Protein AF-A0A382LUU7-F1 (afdb_monomer_lite)

Secondary structure (DSSP, 8-state):
--TT-TTPEEE-TTS-EEEEEEEE--HHHHHHHHSSPPPS-EEEEEHHHHHHHHHHTT---------S---HHHHHHHHHTT--------

Sequence (90 aa):
VQPGNSGGPIYDSGGNIVGVVISQLDKRMMEKAIGSLPENVNFGIKASTVRQFLTSSGLPSKKSERTEEKSTEQLAEIAKNQALMVMCLQ

InterPro domains:
  IPR009003 Peptidase S1, PA clan [SSF50494] (2-56)

Ra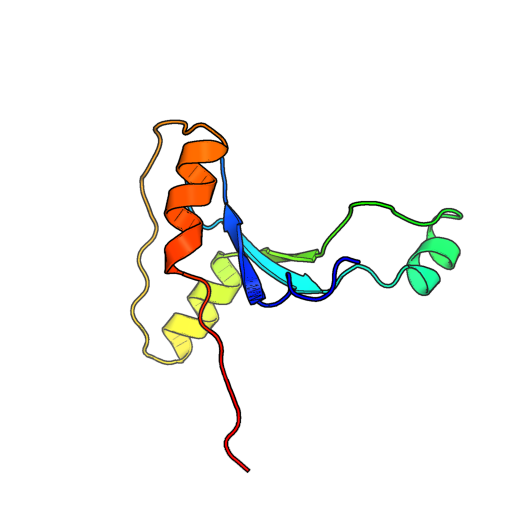dius of gyration: 15.88 Å; chains: 1; bounding box: 37×44×38 Å

Foldseek 3Di:
DPPDQAQAFDADQLLWGQWGFHFADPQVVVCVVPVHGDDPDTDTDGVVVVCVVCVVVVHDDDGDPGDDGDDPVRSVVVRVVVDDDDDDDD

pLDDT: mean 81.01, std 12.77, range [41.19, 95.19]

Organism: NCBI:txid408172

Structure (mmCIF, N/CA/C/O backbone):
data_AF-A0A382LUU7-F1
#
_entry.id   AF-A0A382LUU7-F1
#
loop_
_atom_site.group_PDB
_atom_site.id
_atom_site.type_symbol
_atom_site.label_atom_id
_atom_site.label_alt_id
_atom_site.label_comp_id
_atom_site.label_asym_id
_atom_site.label_entity_id
_atom_site.label_seq_id
_atom_site.pdbx_PDB_ins_code
_atom_site.Cartn_x
_atom_site.Cartn_y
_atom_site.Cartn_z
_atom_site.occupancy
_atom_site.B_iso_or_equiv
_atom_site.auth_seq_id
_atom_site.auth_comp_id
_atom_site.auth_asym_id
_atom_site.auth_atom_id
_atom_site.pdbx_PDB_model_num
ATOM 1 N N . VAL A 1 1 ? 15.919 -6.408 -5.854 1.00 41.50 1 VAL A N 1
ATOM 2 C CA . VAL A 1 1 ? 14.656 -6.752 -5.180 1.00 41.50 1 VAL A CA 1
ATOM 3 C C . VAL A 1 1 ? 15.038 -7.353 -3.863 1.00 41.50 1 VAL A C 1
ATOM 5 O O . VAL A 1 1 ? 15.630 -8.421 -3.898 1.00 41.50 1 VAL A O 1
ATOM 8 N N . GLN A 1 2 ? 14.799 -6.679 -2.742 1.00 41.19 2 GLN A N 1
ATOM 9 C CA . GLN A 1 2 ? 14.789 -7.421 -1.487 1.00 41.19 2 GLN A CA 1
ATOM 10 C C . GLN A 1 2 ? 13.556 -8.333 -1.540 1.00 41.19 2 GLN A C 1
ATOM 12 O O . GLN A 1 2 ? 12.450 -7.811 -1.725 1.00 41.19 2 GLN A O 1
ATOM 17 N N . PRO A 1 3 ? 13.723 -9.665 -1.508 1.00 51.09 3 PRO A N 1
ATOM 18 C CA . PRO A 1 3 ? 12.590 -10.570 -1.379 1.00 51.09 3 PRO A CA 1
ATOM 19 C C . PRO A 1 3 ? 11.789 -10.174 -0.133 1.00 51.09 3 PRO A C 1
ATOM 21 O O . PRO A 1 3 ? 12.388 -9.910 0.905 1.00 51.09 3 PRO A O 1
ATOM 24 N N . GLY A 1 4 ? 10.458 -10.112 -0.231 1.00 59.38 4 GLY A N 1
ATOM 25 C CA . GLY A 1 4 ? 9.593 -9.961 0.950 1.00 59.3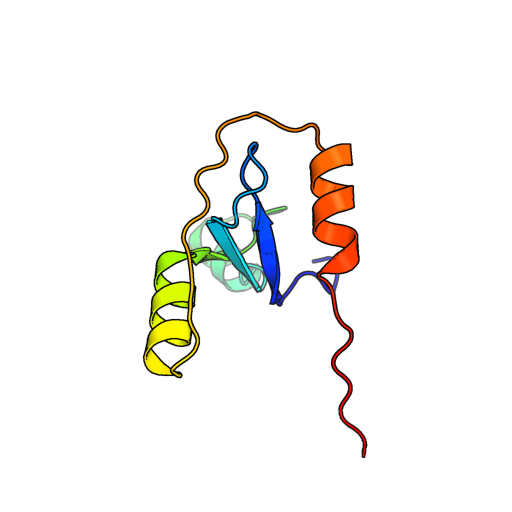8 4 GLY A CA 1
ATOM 26 C C . GLY A 1 4 ? 8.757 -8.682 1.072 1.00 59.38 4 GLY A C 1
ATOM 27 O O . GLY A 1 4 ? 7.987 -8.590 2.018 1.00 59.38 4 GLY A O 1
ATOM 28 N N . ASN A 1 5 ? 8.824 -7.728 0.133 1.00 66.56 5 ASN A N 1
ATOM 29 C CA . ASN A 1 5 ? 7.967 -6.523 0.188 1.00 66.56 5 ASN A CA 1
ATOM 30 C C . ASN A 1 5 ? 6.593 -6.690 -0.493 1.00 66.56 5 ASN A C 1
ATOM 32 O O . ASN A 1 5 ? 5.709 -5.851 -0.315 1.00 66.56 5 ASN A O 1
ATOM 36 N N . SER A 1 6 ? 6.411 -7.735 -1.306 1.00 70.94 6 SER A N 1
ATOM 37 C CA . SER A 1 6 ? 5.140 -8.018 -1.983 1.00 70.94 6 SER A CA 1
ATOM 38 C C . SER A 1 6 ? 4.027 -8.289 -0.972 1.00 70.94 6 SER A C 1
ATOM 40 O O . SER A 1 6 ? 4.206 -9.058 -0.033 1.00 70.94 6 SER A O 1
ATOM 42 N N . GLY A 1 7 ? 2.873 -7.662 -1.181 1.00 77.06 7 GLY A N 1
ATOM 43 C CA . GLY A 1 7 ? 1.717 -7.704 -0.287 1.00 77.06 7 GLY A CA 1
ATOM 44 C C . GLY A 1 7 ? 1.693 -6.592 0.767 1.00 77.06 7 GLY A C 1
ATOM 45 O O . GLY A 1 7 ? 0.658 -6.392 1.398 1.00 77.06 7 GLY A O 1
ATOM 46 N N . GLY A 1 8 ? 2.784 -5.837 0.942 1.00 84.44 8 GLY A N 1
ATOM 47 C CA . GLY A 1 8 ? 2.857 -4.754 1.924 1.00 84.44 8 GLY A CA 1
ATOM 48 C C . GLY A 1 8 ? 2.072 -3.493 1.517 1.00 84.44 8 GLY A C 1
ATOM 49 O O . GLY A 1 8 ? 1.981 -3.180 0.323 1.00 84.44 8 GLY A O 1
ATOM 50 N N . PRO A 1 9 ? 1.520 -2.731 2.481 1.00 87.88 9 PRO A N 1
ATOM 51 C CA . PRO A 1 9 ? 0.884 -1.443 2.213 1.00 87.88 9 PRO A CA 1
ATOM 52 C C . PRO A 1 9 ? 1.906 -0.364 1.818 1.00 87.88 9 PRO A C 1
ATOM 54 O O . PRO A 1 9 ? 3.036 -0.340 2.302 1.00 87.88 9 PRO A O 1
ATOM 57 N N . ILE A 1 10 ? 1.481 0.567 0.963 1.00 89.25 10 ILE A N 1
ATOM 58 C CA . ILE A 1 10 ? 2.211 1.794 0.617 1.00 89.25 10 ILE A CA 1
ATOM 59 C C . ILE A 1 10 ? 1.589 2.950 1.398 1.00 89.25 10 ILE A C 1
ATOM 61 O O . ILE A 1 10 ? 0.378 3.169 1.296 1.00 89.25 10 ILE A O 1
ATOM 65 N N . TYR A 1 11 ? 2.417 3.690 2.133 1.00 91.12 11 TYR A N 1
ATOM 66 C CA . TYR A 1 11 ? 2.008 4.811 2.979 1.00 91.12 11 TYR A CA 1
ATOM 67 C C . TYR A 1 11 ? 2.276 6.174 2.338 1.00 91.12 11 TYR A C 1
ATOM 69 O O . TYR A 1 11 ? 3.284 6.349 1.655 1.00 91.12 11 TYR A O 1
ATOM 77 N N . ASP A 1 12 ? 1.385 7.136 2.585 1.00 92.12 12 ASP A N 1
ATOM 78 C CA . ASP A 1 12 ? 1.694 8.566 2.458 1.00 92.12 12 ASP A CA 1
ATOM 79 C C . ASP A 1 12 ? 2.312 9.131 3.755 1.00 92.12 12 ASP A C 1
ATOM 81 O O . ASP A 1 12 ? 2.457 8.420 4.754 1.00 92.12 12 ASP A O 1
ATOM 85 N N . SER A 1 13 ? 2.660 10.422 3.757 1.00 92.38 13 SER A N 1
ATOM 86 C CA . SER A 1 13 ? 3.248 11.107 4.919 1.00 92.38 13 SER A CA 1
ATOM 87 C C . SER A 1 13 ? 2.318 11.176 6.136 1.00 92.38 13 SER A C 1
ATOM 89 O O . SER A 1 13 ? 2.802 11.325 7.255 1.00 92.38 13 SER A O 1
ATOM 91 N N . GLY A 1 14 ? 1.002 11.025 5.957 1.00 92.31 14 GLY A N 1
ATOM 92 C CA . GLY A 1 14 ? 0.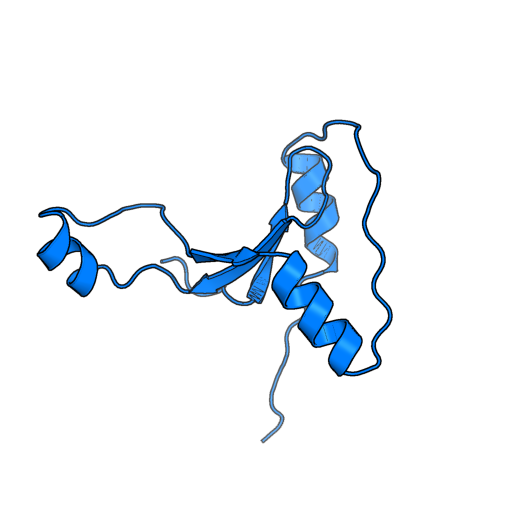026 10.970 7.050 1.00 92.31 14 GLY A CA 1
ATOM 93 C C . GLY A 1 14 ? -0.160 9.572 7.649 1.00 92.31 14 GLY A C 1
ATOM 94 O O . GLY A 1 14 ? -0.898 9.390 8.627 1.00 92.31 14 GLY A O 1
ATOM 95 N N . GLY A 1 15 ? 0.486 8.557 7.067 1.00 91.25 15 GLY A N 1
ATOM 96 C CA . GLY A 1 15 ? 0.286 7.155 7.421 1.00 91.25 15 GLY A CA 1
ATOM 97 C C . GLY A 1 15 ? -1.039 6.593 6.906 1.00 91.25 15 GLY A C 1
ATOM 98 O O . GLY A 1 15 ? -1.592 5.670 7.509 1.00 91.25 15 GLY A O 1
ATOM 99 N N . ASN A 1 16 ? -1.570 7.144 5.812 1.00 92.25 16 ASN A N 1
ATOM 100 C CA . ASN A 1 16 ? -2.699 6.575 5.085 1.00 92.25 16 ASN A CA 1
ATOM 101 C C . ASN A 1 16 ? -2.208 5.567 4.043 1.00 92.25 16 ASN A C 1
ATOM 103 O O . ASN A 1 16 ? -1.196 5.779 3.379 1.00 92.25 16 ASN 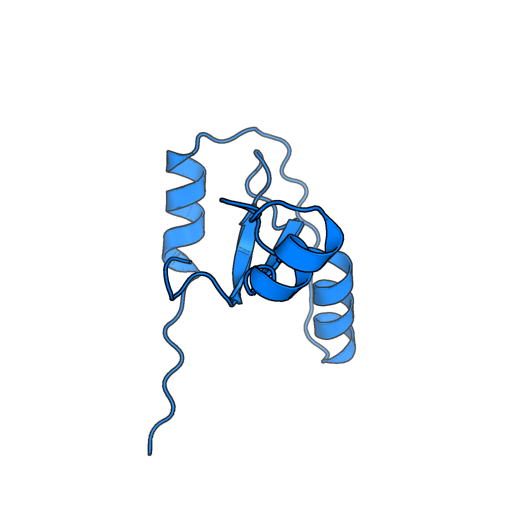A O 1
ATOM 107 N N . ILE A 1 17 ? -2.971 4.490 3.848 1.00 90.94 17 ILE A N 1
ATOM 108 C CA . ILE A 1 17 ? -2.683 3.505 2.802 1.00 90.94 17 ILE A CA 1
ATOM 109 C C . ILE A 1 17 ? -3.131 4.063 1.448 1.00 90.94 17 ILE A C 1
ATOM 111 O O . ILE A 1 17 ? -4.325 4.275 1.214 1.00 90.94 17 ILE A O 1
ATOM 115 N N . VAL A 1 18 ? -2.178 4.243 0.537 1.00 92.25 18 VAL A N 1
ATOM 116 C CA . VAL A 1 18 ? -2.416 4.722 -0.836 1.00 92.25 18 VAL A CA 1
ATOM 117 C C . VAL A 1 18 ? -2.321 3.612 -1.883 1.00 92.25 18 VAL A C 1
ATOM 119 O O . VAL A 1 18 ? -2.812 3.768 -3.006 1.00 92.25 18 VAL A O 1
ATOM 122 N N . GLY A 1 19 ? -1.784 2.451 -1.509 1.00 90.50 19 GLY A N 1
ATOM 123 C CA . GLY A 1 19 ? -1.721 1.279 -2.373 1.00 90.50 19 GLY A CA 1
ATOM 124 C C . GLY A 1 19 ? -1.147 0.044 -1.693 1.00 90.50 19 GLY A C 1
ATOM 125 O O . GLY A 1 19 ? -0.878 0.056 -0.496 1.00 90.50 19 GLY A O 1
ATOM 126 N N . VAL A 1 20 ? -0.967 -1.018 -2.474 1.00 88.81 20 VAL A N 1
ATOM 127 C CA . VAL A 1 20 ? -0.349 -2.283 -2.046 1.00 88.81 20 VAL A CA 1
ATOM 128 C C . VAL A 1 20 ? 0.734 -2.661 -3.043 1.00 88.81 20 VAL A C 1
ATOM 130 O O . VAL A 1 20 ? 0.487 -2.641 -4.249 1.00 88.81 20 VAL A O 1
ATOM 133 N N . VAL A 1 21 ? 1.922 -3.003 -2.551 1.00 84.69 21 VAL A N 1
ATOM 134 C CA . VAL A 1 21 ? 3.043 -3.466 -3.375 1.00 84.69 21 VAL A CA 1
ATOM 135 C C . VAL A 1 21 ? 2.724 -4.862 -3.900 1.00 84.69 21 VAL A C 1
ATOM 137 O O . VAL A 1 21 ? 2.393 -5.746 -3.119 1.00 84.69 21 VAL A O 1
ATOM 140 N N . ILE A 1 22 ? 2.842 -5.097 -5.206 1.00 74.00 22 ILE A N 1
ATOM 141 C CA . ILE A 1 22 ? 2.593 -6.430 -5.786 1.00 74.00 22 ILE A CA 1
ATOM 142 C C . ILE A 1 22 ? 3.876 -7.139 -6.201 1.00 74.00 22 ILE A C 1
ATOM 144 O O . ILE A 1 22 ? 4.093 -8.300 -5.862 1.00 74.00 22 ILE A O 1
ATOM 148 N N . SER A 1 23 ? 4.760 -6.438 -6.896 1.00 66.69 23 SER A N 1
ATOM 149 C CA . SER A 1 23 ? 5.985 -7.002 -7.446 1.00 66.69 23 SER A CA 1
ATOM 150 C C . SER A 1 23 ? 6.938 -5.885 -7.851 1.00 66.69 23 SER A C 1
ATOM 152 O O . SER A 1 23 ? 6.531 -4.730 -8.047 1.00 66.69 23 SER A O 1
ATOM 154 N N . GLN A 1 24 ? 8.217 -6.222 -8.027 1.00 59.31 24 GLN A N 1
ATOM 155 C CA . GLN A 1 24 ? 9.061 -5.357 -8.839 1.00 59.31 24 GLN A CA 1
ATOM 156 C C . GLN A 1 24 ? 8.633 -5.376 -10.290 1.00 59.31 24 GLN A C 1
ATOM 158 O O . GLN A 1 24 ? 8.058 -6.332 -10.810 1.00 59.31 24 GLN A O 1
ATOM 163 N N . LEU A 1 25 ? 9.016 -4.285 -10.929 1.00 58.47 25 LEU A N 1
ATOM 164 C CA . LEU A 1 25 ? 9.117 -4.174 -12.358 1.00 58.47 25 LEU A CA 1
ATOM 165 C C . LEU A 1 25 ? 9.981 -5.275 -12.963 1.00 58.47 25 LEU A C 1
ATOM 167 O O . LEU A 1 25 ? 11.086 -5.527 -12.477 1.00 58.47 25 LEU A O 1
ATOM 171 N N . ASP A 1 26 ? 9.492 -5.898 -14.040 1.00 60.34 26 ASP A N 1
ATOM 172 C CA . ASP A 1 26 ? 10.316 -6.778 -14.861 1.00 60.34 26 ASP A CA 1
ATOM 173 C C . ASP A 1 26 ? 11.441 -5.948 -15.485 1.00 60.34 26 ASP A C 1
ATOM 175 O O . ASP A 1 26 ? 11.276 -5.196 -16.450 1.00 60.34 26 ASP A O 1
ATOM 179 N N . LYS A 1 27 ? 12.607 -6.093 -14.867 1.00 61.12 27 LYS A N 1
ATOM 180 C CA . LYS A 1 27 ? 13.830 -5.394 -15.216 1.00 61.12 27 LYS A CA 1
ATOM 181 C C . LYS A 1 27 ? 14.272 -5.675 -16.649 1.00 61.12 27 LYS A C 1
ATOM 183 O O . LYS A 1 27 ? 14.737 -4.754 -17.305 1.00 61.12 27 LYS A O 1
ATOM 188 N N . ARG A 1 28 ? 14.091 -6.905 -17.147 1.00 65.06 28 ARG A N 1
ATOM 189 C CA . ARG A 1 28 ? 14.500 -7.303 -18.505 1.00 65.06 28 ARG A CA 1
ATOM 190 C C . ARG A 1 28 ? 13.548 -6.756 -19.557 1.00 65.06 28 ARG A C 1
ATOM 192 O O . ARG A 1 28 ? 13.984 -6.378 -20.641 1.00 65.06 28 ARG A O 1
ATOM 199 N N . MET A 1 29 ? 12.252 -6.721 -19.250 1.00 67.69 29 MET A N 1
ATOM 200 C CA . MET A 1 29 ? 11.265 -6.098 -20.130 1.00 67.69 29 MET A CA 1
ATOM 201 C C . MET A 1 29 ? 11.526 -4.594 -20.262 1.00 67.69 29 MET A C 1
ATOM 203 O O . MET A 1 29 ? 11.508 -4.067 -21.371 1.00 67.69 29 MET A O 1
ATOM 207 N N . MET A 1 30 ? 11.815 -3.912 -19.151 1.00 68.19 30 MET A N 1
ATOM 208 C CA . MET A 1 30 ? 12.055 -2.467 -19.182 1.00 68.19 30 MET A CA 1
ATOM 209 C C . MET A 1 30 ? 13.410 -2.089 -19.738 1.00 68.19 30 MET A C 1
ATOM 211 O O . MET A 1 30 ? 13.474 -1.145 -20.508 1.00 68.19 30 MET A O 1
ATOM 215 N N . GLU A 1 31 ? 14.470 -2.838 -19.454 1.00 72.94 31 GLU A N 1
ATOM 216 C CA . GLU A 1 31 ? 15.767 -2.616 -20.098 1.00 72.94 31 GLU A CA 1
ATOM 217 C C . GLU A 1 31 ? 15.637 -2.620 -21.628 1.00 72.94 31 GLU A C 1
ATOM 219 O O . GLU A 1 31 ? 16.159 -1.733 -22.298 1.00 72.94 31 GLU A O 1
ATOM 224 N N . LYS A 1 32 ? 14.838 -3.542 -22.181 1.00 75.88 32 LYS A N 1
ATOM 225 C CA . LYS A 1 32 ? 14.526 -3.569 -23.617 1.00 75.88 32 LYS A CA 1
ATOM 226 C C . LYS A 1 32 ? 13.690 -2.378 -24.093 1.00 75.88 32 LYS A C 1
ATOM 228 O O . LYS A 1 32 ? 13.812 -1.998 -25.252 1.00 75.88 32 LYS A O 1
ATOM 233 N N . ALA A 1 33 ? 12.828 -1.820 -23.245 1.00 78.12 33 ALA A N 1
ATOM 234 C CA . ALA A 1 33 ? 11.904 -0.745 -23.611 1.00 78.12 33 ALA A CA 1
ATOM 235 C C . ALA A 1 33 ? 12.504 0.665 -23.462 1.00 78.12 33 ALA A C 1
ATOM 237 O O . ALA A 1 33 ? 12.219 1.536 -24.278 1.00 78.12 33 ALA A O 1
ATOM 238 N N . ILE A 1 34 ? 13.313 0.898 -22.425 1.00 78.44 34 ILE A N 1
ATOM 239 C CA . ILE A 1 34 ? 13.861 2.217 -22.057 1.00 78.44 34 ILE A CA 1
ATOM 240 C C . ILE A 1 34 ? 15.397 2.267 -22.086 1.00 78.44 34 ILE A C 1
ATOM 242 O O . ILE A 1 34 ? 15.986 3.278 -21.707 1.00 78.44 34 ILE A O 1
ATOM 246 N N . GLY A 1 35 ? 16.063 1.188 -22.512 1.00 77.56 35 GLY A N 1
ATOM 247 C CA . GLY A 1 35 ? 17.520 1.125 -22.688 1.00 77.56 35 GLY A CA 1
ATOM 248 C C . GLY A 1 35 ? 18.331 1.143 -21.389 1.00 77.56 35 GLY A C 1
ATOM 249 O O . GLY A 1 35 ? 19.553 1.247 -21.431 1.00 77.56 35 GLY A O 1
ATOM 250 N N . SER A 1 36 ? 17.672 1.071 -20.231 1.00 72.00 36 SER A N 1
ATOM 251 C CA . SER A 1 36 ? 18.313 1.063 -18.917 1.00 72.00 36 SER A CA 1
ATOM 252 C C . SER A 1 36 ? 17.512 0.227 -17.925 1.00 72.00 36 SER A C 1
ATOM 254 O O . SER A 1 36 ? 16.294 0.086 -18.042 1.00 72.00 36 SER A O 1
ATOM 256 N N . LEU A 1 37 ? 18.206 -0.346 -16.943 1.00 67.25 37 LEU A N 1
ATOM 257 C CA . LEU A 1 37 ? 17.575 -1.063 -15.845 1.00 67.25 37 LEU A CA 1
ATOM 258 C C . LEU A 1 37 ? 17.001 -0.058 -14.835 1.00 67.25 37 LEU A C 1
ATOM 260 O O . LEU A 1 37 ? 17.772 0.658 -14.197 1.00 67.25 37 LEU A O 1
ATOM 264 N N . PRO A 1 38 ? 15.675 -0.021 -14.619 1.00 64.50 38 PRO A N 1
ATOM 265 C CA . PRO A 1 38 ? 15.112 0.788 -13.553 1.00 64.50 38 PRO A CA 1
ATOM 266 C C . PRO A 1 38 ? 15.506 0.193 -12.195 1.00 64.50 38 PRO A C 1
ATOM 268 O O . PRO A 1 38 ? 15.163 -0.946 -11.850 1.00 64.50 38 PRO A O 1
ATOM 271 N N . GLU A 1 39 ? 16.243 0.973 -11.412 1.00 64.19 39 GLU A N 1
ATOM 272 C CA . GLU A 1 39 ? 16.591 0.659 -10.029 1.00 64.19 39 GLU A CA 1
ATOM 273 C C . GLU A 1 39 ? 15.628 1.364 -9.067 1.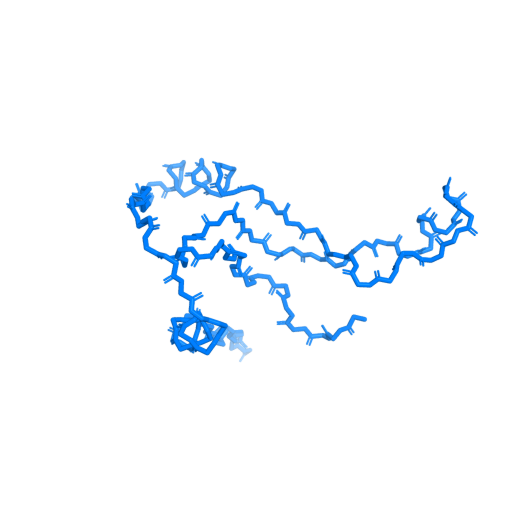00 64.19 39 GLU A C 1
ATOM 275 O O . GLU A 1 39 ? 15.145 2.456 -9.342 1.00 64.19 39 GLU A O 1
ATOM 280 N N . ASN A 1 40 ? 15.319 0.723 -7.936 1.00 67.31 40 ASN A N 1
ATOM 281 C CA . ASN A 1 40 ? 14.467 1.273 -6.868 1.00 67.31 40 ASN A CA 1
ATOM 282 C C . ASN A 1 40 ? 13.021 1.644 -7.260 1.00 67.31 40 ASN A C 1
ATOM 284 O O . ASN A 1 40 ? 12.344 2.351 -6.519 1.00 67.31 40 ASN A O 1
ATOM 288 N N . VAL A 1 41 ? 12.506 1.108 -8.370 1.00 68.56 41 VAL A N 1
ATOM 289 C CA . VAL A 1 41 ? 11.095 1.238 -8.764 1.00 68.56 41 VAL A CA 1
ATOM 290 C C . VAL A 1 41 ? 10.335 -0.047 -8.425 1.00 68.56 41 VAL A C 1
ATOM 292 O O . VAL A 1 41 ? 10.738 -1.146 -8.813 1.00 68.56 41 VAL A O 1
ATOM 295 N N . ASN A 1 42 ? 9.216 0.090 -7.714 1.00 73.38 42 ASN A N 1
ATOM 296 C CA . ASN A 1 42 ? 8.273 -0.996 -7.430 1.00 73.38 42 ASN A CA 1
ATOM 297 C C . ASN A 1 42 ? 6.894 -0.646 -8.006 1.00 73.38 42 ASN A C 1
ATOM 299 O O . ASN A 1 42 ? 6.576 0.535 -8.156 1.00 73.38 42 ASN A O 1
ATOM 303 N N . PHE A 1 43 ? 6.058 -1.653 -8.277 1.00 78.19 43 PHE A N 1
ATOM 304 C CA . PHE A 1 43 ? 4.660 -1.418 -8.640 1.00 78.19 43 PHE A CA 1
ATOM 305 C C . PHE A 1 43 ? 3.730 -1.571 -7.454 1.00 78.19 43 PHE A C 1
ATOM 307 O O . PHE A 1 43 ? 3.801 -2.542 -6.696 1.00 78.19 43 PHE A O 1
ATOM 314 N N . GLY A 1 44 ? 2.815 -0.611 -7.357 1.00 84.25 44 GLY A N 1
ATOM 315 C CA . GLY A 1 44 ? 1.700 -0.644 -6.434 1.00 84.25 44 GLY A CA 1
ATOM 316 C C . GLY A 1 44 ? 0.365 -0.711 -7.165 1.00 84.25 44 GLY A C 1
ATOM 317 O O . GLY A 1 44 ? 0.165 -0.041 -8.179 1.00 84.25 44 GLY A O 1
ATOM 318 N N . ILE A 1 45 ? -0.577 -1.471 -6.615 1.00 88.88 45 ILE A N 1
ATOM 319 C CA . ILE A 1 45 ? -1.997 -1.349 -6.948 1.00 88.88 45 ILE A CA 1
ATOM 320 C C . ILE A 1 45 ? -2.575 -0.183 -6.144 1.00 88.88 45 ILE A C 1
ATOM 322 O O . ILE A 1 45 ? -2.346 -0.085 -4.939 1.00 88.88 45 ILE A O 1
ATOM 326 N N . LYS A 1 46 ? -3.353 0.693 -6.793 1.00 91.19 46 LYS A N 1
ATOM 327 C CA . LYS A 1 46 ? -4.018 1.824 -6.125 1.00 91.19 46 LYS A CA 1
ATOM 328 C C . LYS A 1 46 ? -4.962 1.336 -5.023 1.00 91.19 46 LYS A C 1
ATOM 330 O O . LYS A 1 46 ? -5.742 0.406 -5.233 1.00 91.19 46 LYS A O 1
ATOM 335 N N . ALA A 1 47 ? -4.999 2.047 -3.895 1.00 91.38 47 ALA A N 1
ATOM 336 C CA . ALA A 1 47 ? -5.911 1.741 -2.790 1.00 91.38 47 ALA A CA 1
ATOM 337 C C . ALA A 1 47 ? -7.395 1.723 -3.205 1.00 91.38 47 ALA A C 1
ATOM 339 O O . ALA A 1 47 ? -8.193 1.017 -2.596 1.00 91.38 47 ALA A O 1
ATOM 340 N N . SER A 1 48 ? -7.788 2.457 -4.253 1.00 92.12 48 SER A N 1
ATOM 341 C CA . SER A 1 48 ? -9.148 2.401 -4.809 1.00 92.12 48 SER A CA 1
ATOM 342 C C . SER A 1 48 ? -9.510 1.019 -5.355 1.00 92.12 48 SER A C 1
ATOM 344 O O . SER A 1 48 ? -10.614 0.547 -5.108 1.00 92.12 48 SER A O 1
ATOM 346 N N . THR A 1 49 ? -8.583 0.364 -6.057 1.00 92.00 49 THR A N 1
ATOM 347 C CA . THR A 1 49 ? -8.782 -0.975 -6.628 1.00 92.00 49 THR A CA 1
ATOM 348 C C . THR A 1 49 ? -8.845 -2.023 -5.521 1.00 92.00 49 THR A C 1
ATOM 350 O O . THR A 1 49 ? -9.743 -2.859 -5.514 1.00 92.00 49 THR A O 1
ATOM 353 N N . VAL A 1 50 ? -7.960 -1.921 -4.523 1.00 90.31 50 VAL A N 1
ATOM 354 C CA . VAL A 1 50 ? -8.006 -2.780 -3.327 1.00 90.31 50 VAL A CA 1
ATOM 355 C C . VAL A 1 50 ? -9.335 -2.605 -2.588 1.00 90.31 50 VAL A C 1
ATOM 357 O O . VAL A 1 50 ? -9.977 -3.579 -2.208 1.00 90.31 50 VAL A O 1
ATOM 360 N N . ARG A 1 51 ? -9.806 -1.362 -2.440 1.00 91.12 51 ARG A N 1
ATOM 361 C CA . ARG A 1 51 ? -11.084 -1.063 -1.791 1.00 91.12 51 ARG A CA 1
ATOM 362 C C . ARG A 1 51 ? -12.284 -1.651 -2.535 1.00 91.12 51 ARG A C 1
ATOM 364 O O . ARG A 1 51 ? -13.198 -2.165 -1.892 1.00 91.12 51 ARG A O 1
ATOM 371 N N . GLN A 1 52 ? -12.281 -1.586 -3.864 1.00 92.94 52 GLN A N 1
ATOM 372 C CA . GLN A 1 52 ? -13.309 -2.219 -4.693 1.00 92.94 52 GLN A CA 1
ATOM 373 C C . GLN A 1 52 ? -13.336 -3.734 -4.474 1.00 92.94 52 GLN A C 1
ATOM 375 O O . GLN A 1 52 ? -14.407 -4.275 -4.228 1.00 92.94 52 GLN A 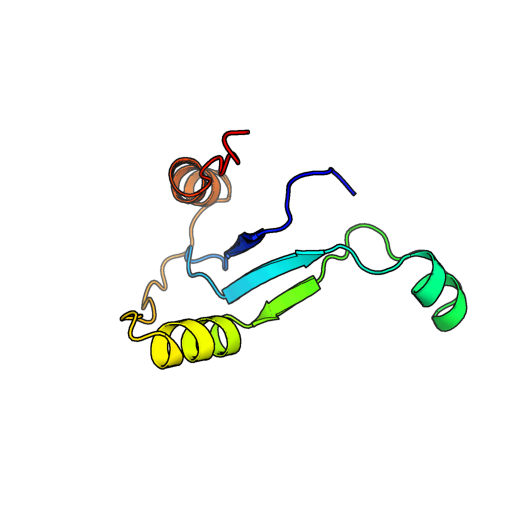O 1
ATOM 380 N N . PHE A 1 53 ? -12.170 -4.386 -4.470 1.00 91.69 53 PHE A N 1
ATOM 381 C CA . PHE A 1 53 ? -12.047 -5.820 -4.197 1.00 91.69 53 PHE A CA 1
ATOM 382 C C . PHE A 1 53 ? -12.564 -6.218 -2.802 1.00 91.69 53 PHE A C 1
ATOM 384 O O . PHE A 1 53 ? -13.296 -7.198 -2.660 1.00 91.69 53 PHE A O 1
ATOM 391 N N . LEU A 1 54 ? -12.227 -5.447 -1.762 1.00 91.94 54 LEU A N 1
ATOM 392 C CA . LEU A 1 54 ? -12.745 -5.687 -0.409 1.00 91.94 54 LEU A CA 1
ATOM 393 C C . LEU A 1 54 ? -14.271 -5.550 -0.370 1.00 91.94 54 LEU A C 1
ATOM 395 O O . LEU A 1 54 ? -14.959 -6.436 0.131 1.00 91.94 54 LEU A O 1
ATOM 399 N N . THR A 1 55 ? -14.797 -4.484 -0.977 1.00 93.56 55 THR A N 1
ATOM 400 C CA . THR A 1 55 ? -16.241 -4.218 -1.034 1.00 93.56 55 THR A CA 1
ATOM 401 C C . THR A 1 55 ? -16.989 -5.324 -1.780 1.00 93.56 55 THR A C 1
ATOM 403 O O . THR A 1 55 ? -18.015 -5.792 -1.295 1.00 93.56 55 THR A O 1
ATOM 406 N N . SER A 1 56 ? -16.468 -5.799 -2.920 1.00 95.19 56 SER A N 1
ATOM 407 C CA . SER A 1 56 ? -17.074 -6.916 -3.661 1.00 95.19 56 SER A CA 1
ATOM 408 C C . SER A 1 56 ? -17.021 -8.237 -2.894 1.00 95.19 56 SER A C 1
ATOM 410 O O . SER A 1 56 ? -17.837 -9.116 -3.143 1.00 95.19 56 SER A O 1
ATOM 412 N N . SER A 1 57 ? -16.080 -8.369 -1.957 1.00 95.00 57 SER A N 1
ATOM 413 C CA . SER A 1 57 ? -15.945 -9.528 -1.068 1.00 95.00 57 SER A CA 1
ATOM 414 C C . SER A 1 57 ? -16.794 -9.406 0.207 1.00 95.00 57 SER A C 1
ATOM 416 O O . SER A 1 57 ? -16.672 -10.237 1.102 1.00 95.00 57 SER A O 1
ATOM 418 N N . GLY A 1 58 ? -17.627 -8.363 0.329 1.00 95.19 58 GLY A N 1
ATOM 419 C CA . GLY A 1 58 ? -18.452 -8.109 1.515 1.00 95.19 58 GLY A CA 1
ATOM 420 C C . GLY A 1 58 ? -17.671 -7.595 2.728 1.00 95.19 58 GLY A C 1
ATOM 421 O O . GLY A 1 58 ? -18.221 -7.532 3.826 1.00 95.19 58 GLY A O 1
ATOM 422 N N . LEU A 1 59 ? -16.401 -7.216 2.552 1.00 93.44 59 LEU A N 1
ATOM 423 C CA . LEU A 1 59 ? -15.570 -6.686 3.626 1.00 93.44 59 LEU A CA 1
ATOM 424 C C . LEU A 1 59 ? -15.715 -5.160 3.709 1.00 93.44 59 LEU A C 1
ATOM 426 O O . LEU A 1 59 ? -15.492 -4.459 2.713 1.00 93.44 59 LEU A O 1
ATOM 430 N N . PRO A 1 60 ? -16.054 -4.613 4.889 1.00 89.25 60 PRO A N 1
ATOM 431 C CA . PRO A 1 60 ? -16.152 -3.176 5.067 1.00 89.25 60 PRO A CA 1
ATOM 432 C C . PRO A 1 60 ? -14.773 -2.531 4.926 1.00 89.25 60 PRO A C 1
ATOM 434 O O . PRO A 1 60 ? -13.750 -3.067 5.349 1.00 89.25 60 PRO A O 1
ATOM 437 N N . SER A 1 61 ? -14.745 -1.332 4.355 1.00 86.06 61 SER A N 1
ATOM 438 C CA . SER A 1 61 ? -13.528 -0.538 4.224 1.00 86.06 61 SER A CA 1
ATOM 439 C C . SER A 1 61 ? -13.846 0.933 4.469 1.00 86.06 61 SER A C 1
ATOM 441 O O . SER A 1 61 ? -14.887 1.435 4.046 1.00 86.06 61 SER A O 1
ATOM 443 N N . LYS A 1 62 ? -12.948 1.641 5.160 1.00 85.62 62 LYS A N 1
ATOM 444 C CA . LYS A 1 62 ? -13.088 3.071 5.449 1.00 85.62 62 LYS A CA 1
ATOM 445 C C . LYS A 1 62 ? -11.866 3.817 4.930 1.00 85.62 62 LYS A C 1
ATOM 447 O O . LYS A 1 62 ? -10.737 3.354 5.077 1.00 85.62 62 LYS A O 1
ATOM 452 N N . LYS A 1 63 ? -12.092 4.979 4.319 1.00 85.38 63 LYS A N 1
ATOM 453 C CA . LYS A 1 63 ? -11.006 5.893 3.966 1.00 85.38 63 LYS A CA 1
ATOM 454 C C . LYS A 1 63 ? -10.513 6.589 5.237 1.00 85.38 63 LYS A C 1
ATOM 456 O O . LYS A 1 63 ? -11.319 7.043 6.043 1.00 85.38 63 LYS A O 1
ATOM 461 N N . SER A 1 64 ? -9.200 6.654 5.408 1.00 86.94 64 SER A N 1
ATOM 462 C CA . SER A 1 64 ? -8.593 7.446 6.475 1.00 86.94 64 SER A CA 1
ATOM 463 C C . SER A 1 64 ? -8.648 8.939 6.132 1.00 86.94 64 SER A C 1
ATOM 465 O O . SER A 1 64 ? -8.548 9.314 4.962 1.00 86.94 64 SER A O 1
ATOM 467 N N . GLU A 1 65 ? -8.810 9.769 7.159 1.00 87.38 65 GLU A N 1
ATOM 468 C CA . GLU A 1 65 ? -8.852 11.238 7.082 1.00 87.38 65 GLU A CA 1
ATOM 469 C C . GLU A 1 65 ? -7.645 11.876 7.790 1.00 87.38 65 GLU A C 1
ATOM 471 O O . GLU A 1 65 ? -7.671 13.051 8.137 1.00 87.38 65 GLU A O 1
ATOM 476 N N . ARG A 1 66 ? -6.575 11.106 8.041 1.00 87.88 66 ARG A N 1
ATOM 477 C CA . ARG A 1 66 ? -5.366 11.636 8.685 1.00 87.88 66 ARG A CA 1
ATOM 478 C C . ARG A 1 66 ? -4.668 12.616 7.749 1.00 87.88 66 ARG A C 1
ATOM 480 O O . ARG A 1 66 ? -4.336 12.259 6.620 1.00 87.88 66 ARG A O 1
ATOM 487 N N . THR A 1 67 ? -4.413 13.816 8.254 1.00 88.06 67 THR A N 1
ATOM 488 C CA . THR A 1 67 ? -3.714 14.890 7.533 1.00 88.06 67 THR A CA 1
ATOM 489 C C . THR A 1 67 ? -2.411 15.315 8.202 1.00 88.06 67 THR A C 1
ATOM 491 O O . THR A 1 67 ? -1.619 16.012 7.583 1.00 88.06 67 THR A O 1
ATOM 494 N N . GLU A 1 68 ? -2.187 14.924 9.458 1.00 93.81 68 GLU A N 1
ATOM 495 C CA . GLU A 1 68 ? -0.955 15.235 10.185 1.00 93.81 68 GLU A CA 1
ATOM 496 C C . GLU A 1 68 ? 0.219 14.433 9.631 1.00 93.81 68 GLU A C 1
ATOM 498 O O . GLU A 1 68 ? 0.160 13.201 9.589 1.00 93.81 68 GLU A O 1
ATOM 503 N N . GLU A 1 69 ? 1.294 15.125 9.259 1.00 94.06 69 GLU A N 1
ATOM 504 C CA . GLU A 1 69 ? 2.528 14.478 8.825 1.00 94.06 69 GLU A CA 1
ATOM 505 C C . GLU A 1 69 ? 3.187 13.692 9.961 1.00 94.06 69 GLU A C 1
ATOM 507 O O . GLU A 1 69 ? 3.132 14.060 11.137 1.00 94.06 69 GLU A O 1
ATOM 512 N N . LYS A 1 70 ? 3.820 12.583 9.587 1.00 93.44 70 LYS A N 1
ATOM 513 C CA . LYS A 1 70 ? 4.533 11.682 10.485 1.00 93.44 70 LYS A CA 1
ATOM 514 C C . LYS A 1 70 ? 5.964 11.501 10.017 1.00 93.44 70 LYS A C 1
ATOM 516 O O . LYS A 1 70 ? 6.237 11.479 8.818 1.00 93.44 70 LYS A O 1
ATOM 521 N N . SER A 1 71 ? 6.871 11.326 10.970 1.00 95.06 71 SER A N 1
ATOM 522 C CA . SER A 1 71 ? 8.244 10.941 10.657 1.00 95.06 71 SER A CA 1
ATOM 523 C C . SER A 1 71 ? 8.299 9.505 10.125 1.00 95.06 71 SER A C 1
ATOM 525 O O . SER A 1 71 ? 7.394 8.695 10.354 1.00 95.06 71 SER A O 1
ATOM 527 N N . THR A 1 72 ? 9.390 9.160 9.444 1.00 91.06 72 THR A N 1
ATOM 528 C CA . THR A 1 72 ? 9.623 7.801 8.936 1.00 91.06 72 THR A CA 1
ATOM 529 C C . THR A 1 72 ? 9.588 6.759 10.057 1.00 91.06 72 THR A C 1
ATOM 531 O O . THR A 1 72 ? 9.052 5.670 9.870 1.00 91.06 72 THR A O 1
ATOM 534 N N . GLU A 1 73 ? 10.094 7.096 11.243 1.00 93.62 73 GLU A N 1
ATOM 535 C CA . GLU A 1 73 ? 10.087 6.229 12.427 1.00 93.62 73 GLU A CA 1
ATOM 536 C C . GLU A 1 73 ? 8.658 5.975 12.915 1.00 93.62 73 GLU A C 1
ATOM 538 O O . GLU A 1 73 ? 8.291 4.842 13.222 1.00 93.62 73 GLU A O 1
ATOM 543 N N . GLN A 1 74 ? 7.819 7.013 12.929 1.00 92.88 74 GLN A N 1
ATOM 544 C CA . GLN A 1 74 ? 6.409 6.885 13.293 1.00 92.88 74 GLN A CA 1
ATOM 545 C C . GLN A 1 74 ? 5.634 6.043 12.270 1.00 92.88 74 GLN A C 1
ATOM 547 O O . GLN A 1 74 ? 4.783 5.239 12.652 1.00 92.88 74 GLN A O 1
ATOM 552 N N . LEU A 1 75 ? 5.932 6.196 10.975 1.00 91.00 75 LEU A N 1
ATOM 553 C CA . LEU A 1 75 ? 5.360 5.359 9.917 1.00 91.00 75 LEU A CA 1
ATOM 554 C C . LEU A 1 75 ? 5.796 3.894 10.056 1.00 91.00 75 LEU A C 1
ATOM 556 O O . LEU A 1 75 ? 4.971 2.991 9.904 1.00 91.00 75 LEU A O 1
ATOM 560 N N . ALA A 1 76 ? 7.063 3.649 10.392 1.00 89.19 76 ALA A N 1
ATOM 561 C CA . ALA A 1 76 ? 7.578 2.305 10.631 1.00 89.19 76 ALA A CA 1
ATOM 562 C C . ALA A 1 76 ? 6.892 1.634 11.832 1.00 89.19 76 ALA A C 1
ATOM 564 O O . ALA A 1 76 ? 6.524 0.462 11.748 1.00 89.19 76 ALA A O 1
ATOM 565 N N . GLU A 1 77 ? 6.645 2.378 12.914 1.00 90.44 77 GLU A N 1
ATOM 566 C CA . GLU A 1 77 ? 5.938 1.854 14.088 1.00 90.44 77 GLU A CA 1
ATOM 567 C C . GLU A 1 77 ? 4.479 1.486 13.765 1.00 90.44 77 GLU A C 1
ATOM 569 O O . GLU A 1 77 ? 3.983 0.456 14.220 1.00 90.44 77 GLU A O 1
ATOM 574 N N . ILE A 1 78 ? 3.806 2.261 12.903 1.00 87.94 78 ILE A N 1
ATOM 575 C CA . ILE A 1 78 ? 2.473 1.908 12.381 1.00 87.94 78 ILE A CA 1
ATOM 576 C C . ILE A 1 78 ? 2.531 0.593 11.589 1.00 87.94 78 ILE A C 1
ATOM 578 O O . ILE A 1 78 ? 1.681 -0.280 11.779 1.00 87.94 78 ILE A O 1
ATOM 582 N N . ALA A 1 79 ? 3.526 0.446 10.712 1.00 86.62 79 ALA A N 1
ATOM 583 C CA . ALA A 1 79 ? 3.657 -0.706 9.822 1.00 86.62 79 ALA A CA 1
ATOM 584 C C . ALA A 1 79 ? 4.009 -2.011 10.559 1.00 86.62 79 ALA A C 1
ATOM 586 O O . ALA A 1 79 ? 3.608 -3.097 10.131 1.00 86.62 79 ALA A O 1
ATOM 587 N N . LYS A 1 80 ? 4.731 -1.917 11.681 1.00 85.31 80 LYS A N 1
ATOM 588 C CA . LYS A 1 80 ? 5.281 -3.057 12.430 1.00 85.31 80 LYS A CA 1
ATOM 589 C C . LYS A 1 80 ? 4.243 -4.116 12.810 1.00 85.31 80 LYS A C 1
ATOM 591 O O . LYS A 1 80 ? 4.533 -5.304 12.741 1.00 85.31 80 LYS A O 1
ATOM 596 N N . ASN A 1 81 ? 3.029 -3.695 13.163 1.00 78.56 81 ASN A N 1
ATOM 597 C CA . ASN A 1 81 ? 1.972 -4.593 13.647 1.00 78.56 81 ASN A CA 1
ATOM 598 C C . ASN A 1 81 ? 1.035 -5.111 12.542 1.00 78.56 81 ASN A C 1
ATOM 600 O O . ASN A 1 81 ? 0.006 -5.712 12.840 1.00 78.56 81 ASN A O 1
ATOM 604 N N . GLN A 1 82 ? 1.342 -4.846 11.270 1.00 77.31 82 GLN A N 1
ATOM 605 C CA . GLN A 1 82 ? 0.437 -5.130 10.149 1.00 77.31 82 GLN A CA 1
ATOM 606 C C . GLN A 1 82 ? 0.980 -6.177 9.174 1.00 77.31 82 GLN A C 1
ATOM 608 O O . GLN A 1 82 ? 0.227 -6.688 8.345 1.00 77.31 82 GLN A O 1
ATOM 613 N N . ALA A 1 83 ? 2.267 -6.512 9.266 1.00 73.31 83 ALA A N 1
ATOM 614 C CA . ALA A 1 83 ? 2.850 -7.627 8.538 1.00 73.31 83 ALA A CA 1
ATOM 615 C C . ALA A 1 83 ? 2.584 -8.927 9.307 1.00 73.31 83 ALA A C 1
ATOM 617 O O . ALA A 1 83 ? 3.100 -9.132 10.404 1.00 73.31 83 ALA A O 1
ATOM 618 N N . LEU A 1 84 ? 1.771 -9.805 8.723 1.00 76.94 84 LEU A N 1
ATOM 619 C CA . LEU A 1 84 ? 1.465 -11.121 9.275 1.00 76.94 84 LEU A CA 1
ATOM 620 C C . LEU A 1 84 ? 2.108 -12.198 8.406 1.00 76.94 84 LEU A C 1
ATOM 622 O O . LEU A 1 84 ? 2.049 -12.137 7.177 1.00 76.94 84 LEU A O 1
ATOM 626 N N . MET A 1 85 ? 2.705 -13.202 9.047 1.00 76.94 85 MET A N 1
ATOM 627 C CA . MET A 1 85 ? 3.213 -14.374 8.346 1.00 76.94 85 MET A CA 1
ATOM 628 C C . MET A 1 85 ? 2.044 -15.305 8.024 1.00 76.94 85 MET A C 1
ATOM 630 O O . MET A 1 85 ? 1.441 -15.892 8.920 1.00 76.94 85 MET A O 1
ATOM 634 N N . VAL A 1 86 ? 1.730 -15.443 6.737 1.00 76.81 86 VAL A N 1
ATOM 635 C CA . VAL A 1 86 ? 0.777 -16.443 6.254 1.00 76.81 86 VAL A CA 1
ATOM 636 C C . VAL A 1 86 ? 1.563 -17.698 5.897 1.00 76.81 86 VAL A C 1
ATOM 638 O O . VAL A 1 86 ? 2.411 -17.667 5.007 1.00 76.81 86 VAL A O 1
ATOM 641 N N . MET A 1 87 ? 1.300 -18.794 6.606 1.00 81.12 87 MET A N 1
ATOM 642 C CA . MET A 1 87 ? 1.916 -20.096 6.349 1.00 81.12 87 MET A CA 1
ATOM 643 C C . MET A 1 87 ? 0.865 -21.072 5.827 1.00 81.12 87 MET A C 1
ATOM 645 O O . MET A 1 87 ? -0.249 -21.123 6.345 1.00 81.12 87 MET A O 1
ATOM 649 N N . CYS A 1 88 ? 1.234 -21.878 4.834 1.00 83.62 88 CYS A N 1
ATOM 650 C CA . CYS A 1 88 ? 0.460 -23.057 4.464 1.00 83.62 88 CYS A CA 1
ATOM 651 C C . CYS A 1 88 ? 0.930 -24.226 5.335 1.00 83.62 88 CYS A C 1
ATOM 653 O O . CYS A 1 88 ? 2.112 -24.569 5.309 1.00 83.62 88 CYS A O 1
ATOM 655 N N . LEU A 1 89 ? 0.022 -24.825 6.103 1.00 73.00 89 LEU A N 1
ATOM 656 C CA . LEU A 1 89 ? 0.272 -26.107 6.760 1.00 73.00 89 LEU A CA 1
ATOM 657 C C . LEU A 1 89 ? 0.132 -27.204 5.697 1.00 73.00 89 LEU A C 1
ATOM 659 O O . LEU A 1 89 ? -0.913 -27.287 5.051 1.00 73.00 89 LEU A O 1
ATOM 663 N N . GLN A 1 90 ? 1.206 -27.964 5.474 1.00 55.22 90 GLN A N 1
ATOM 664 C CA . GLN A 1 90 ? 1.194 -29.167 4.635 1.00 55.22 90 GLN A CA 1
ATOM 665 C C . GLN A 1 90 ? 0.670 -30.368 5.414 1.00 55.22 90 GLN A C 1
ATOM 667 O O . GLN A 1 90 ? 1.015 -30.478 6.613 1.00 55.22 90 GLN A O 1
#